Protein AF-A0A3D5KKL6-F1 (afdb_monomer)

Foldseek 3Di:
DQVLLLVCLLVVDDLVRCCVVVVDDSVVCCVPRVVSSVVSVVVSVVVVVVVLCCCCPPVVPVVSVVVCCVPPVVDDDDDDDDDPDPPPDPPPPDPDPDDDDDPPPPPPPPVVVVVVVVVVVVCCVVVVVVVVVVVVVVVVVVVVVVVVVVVVVPD

Mean predicted aligned error: 18.92 Å

Secondary structure (DSSP, 8-state):
-HHHHHHHHHTT--HHHHHHHH---HHHHHHHHHHHHHHHHHHHHHHHHHHHHHHHHTS--HHHHHHHHHHHH-----------------------SS-------TTSSSHHHHHHHHHHHHHHHHHHHHHHHHHHHHHHHHHHHHHHHHHTT--

Structure (mmCIF, N/CA/C/O backbone):
data_AF-A0A3D5KKL6-F1
#
_entry.id   AF-A0A3D5KKL6-F1
#
loop_
_atom_site.group_PDB
_atom_site.id
_atom_site.type_symbol
_atom_site.label_atom_id
_atom_site.label_alt_id
_atom_site.label_comp_id
_atom_site.label_asym_id
_atom_site.label_entity_id
_atom_site.label_seq_id
_atom_site.pdbx_PDB_ins_code
_atom_site.Cartn_x
_atom_site.Cartn_y
_atom_site.Cartn_z
_atom_site.occupancy
_atom_site.B_iso_or_equiv
_atom_site.auth_seq_id
_atom_site.auth_comp_id
_atom_site.auth_asym_id
_atom_site.auth_atom_id
_atom_site.pdbx_PDB_model_num
ATOM 1 N N . MET A 1 1 ? -5.100 -9.096 23.341 1.00 87.44 1 MET A N 1
ATOM 2 C CA . MET A 1 1 ? -5.996 -8.637 22.258 1.00 87.44 1 MET A CA 1
ATOM 3 C C . MET A 1 1 ? -5.293 -7.785 21.203 1.00 87.44 1 MET A C 1
ATOM 5 O O . MET A 1 1 ? -5.317 -8.156 20.039 1.00 87.44 1 MET A O 1
ATOM 9 N N . ALA A 1 2 ? -4.612 -6.697 21.587 1.00 92.12 2 ALA A N 1
ATOM 10 C CA . ALA A 1 2 ? -3.936 -5.800 20.638 1.00 92.12 2 ALA A CA 1
ATOM 11 C C . ALA A 1 2 ? -2.928 -6.498 19.698 1.00 92.12 2 ALA A C 1
ATOM 13 O O . ALA A 1 2 ? -2.864 -6.167 18.517 1.00 92.12 2 ALA A O 1
ATOM 14 N N . ASP A 1 3 ? -2.179 -7.484 20.203 1.00 95.88 3 ASP A N 1
ATOM 15 C CA . ASP A 1 3 ? -1.218 -8.257 19.404 1.00 95.88 3 ASP A CA 1
ATOM 16 C C . ASP A 1 3 ? -1.886 -9.056 18.268 1.00 95.88 3 ASP A C 1
ATOM 18 O O . ASP A 1 3 ? -1.430 -9.011 17.127 1.00 95.88 3 ASP A O 1
ATOM 22 N N . LEU A 1 4 ? -3.012 -9.723 18.551 1.00 96.75 4 LEU A N 1
ATOM 23 C CA . LEU A 1 4 ? -3.768 -10.481 17.549 1.00 96.75 4 LEU A CA 1
ATOM 24 C C . LEU A 1 4 ? -4.258 -9.561 16.424 1.00 96.75 4 LEU A C 1
ATOM 26 O O . LEU A 1 4 ? -4.030 -9.846 15.251 1.00 96.75 4 LEU A O 1
ATOM 30 N N . VAL A 1 5 ? -4.860 -8.423 16.784 1.00 96.81 5 VAL A N 1
ATOM 31 C CA . VAL A 1 5 ? -5.329 -7.419 15.815 1.00 96.81 5 VAL A CA 1
ATOM 32 C C . VAL A 1 5 ? -4.166 -6.867 14.987 1.00 96.81 5 VAL A C 1
ATOM 34 O O . VAL A 1 5 ? -4.297 -6.704 13.775 1.00 96.81 5 VAL A O 1
ATOM 37 N N . SER A 1 6 ? -3.008 -6.620 15.609 1.00 97.00 6 SER A N 1
ATOM 38 C CA . SER A 1 6 ? -1.810 -6.167 14.895 1.00 97.00 6 SER A CA 1
ATOM 39 C C . SER A 1 6 ? -1.319 -7.204 13.885 1.00 97.00 6 SER A C 1
ATOM 41 O O . SER A 1 6 ? -0.981 -6.836 12.761 1.00 97.00 6 SER A O 1
ATOM 43 N N . ARG A 1 7 ? -1.299 -8.491 14.257 1.00 97.50 7 ARG A N 1
ATOM 44 C CA . ARG A 1 7 ? -0.901 -9.580 13.355 1.00 97.50 7 ARG A CA 1
ATOM 45 C C . ARG A 1 7 ? -1.870 -9.737 12.188 1.00 97.50 7 ARG A C 1
ATOM 47 O O . ARG A 1 7 ? -1.414 -9.809 11.05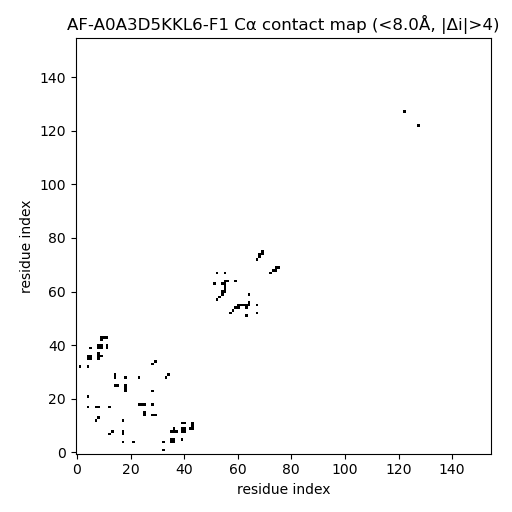4 1.00 97.50 7 ARG A O 1
ATOM 54 N N . LEU A 1 8 ? -3.180 -9.711 12.433 1.00 97.56 8 LEU A N 1
ATOM 55 C CA . LEU A 1 8 ? -4.187 -9.763 11.364 1.00 97.56 8 LEU A CA 1
ATOM 56 C C . LEU A 1 8 ? -4.061 -8.563 10.413 1.00 97.56 8 LEU A C 1
ATOM 58 O O . LEU A 1 8 ? -4.032 -8.722 9.195 1.00 97.56 8 LEU A O 1
ATOM 62 N N . ALA A 1 9 ? -3.876 -7.357 10.954 1.00 97.31 9 ALA A N 1
ATOM 63 C CA . ALA A 1 9 ? -3.657 -6.169 10.136 1.00 97.31 9 ALA A CA 1
ATOM 64 C C . ALA A 1 9 ? -2.351 -6.239 9.319 1.00 97.31 9 ALA A C 1
ATOM 66 O O . ALA A 1 9 ? -2.294 -5.717 8.205 1.00 97.31 9 ALA A O 1
ATOM 67 N N . ALA A 1 10 ? -1.308 -6.902 9.828 1.00 96.69 10 ALA A N 1
ATOM 68 C CA . ALA A 1 10 ? -0.067 -7.140 9.086 1.00 96.69 10 ALA A CA 1
ATOM 69 C C . ALA A 1 10 ? -0.246 -8.101 7.892 1.00 96.69 10 ALA A C 1
ATOM 71 O O . ALA A 1 10 ? 0.563 -8.072 6.968 1.00 96.69 10 ALA A O 1
ATOM 72 N N . TYR A 1 11 ? -1.323 -8.890 7.864 1.00 96.25 11 TYR A N 1
ATOM 73 C CA . TYR A 1 11 ? -1.747 -9.675 6.699 1.00 96.25 11 TYR A CA 1
ATOM 74 C C . TYR A 1 11 ? -2.740 -8.939 5.795 1.00 96.25 11 TYR A C 1
ATOM 76 O O . TYR A 1 11 ? -3.284 -9.527 4.869 1.00 96.25 11 TYR A O 1
ATOM 84 N N . PHE A 1 12 ? -2.940 -7.638 6.022 1.00 96.00 12 PHE A N 1
ATOM 85 C CA . PHE A 1 12 ? -3.856 -6.808 5.243 1.00 96.00 12 PHE A CA 1
ATOM 86 C C . PHE A 1 12 ? -5.337 -7.202 5.369 1.00 96.00 12 PHE A C 1
ATOM 88 O O . PHE A 1 12 ? -6.142 -6.786 4.538 1.00 96.00 12 PHE A O 1
ATOM 95 N N . CYS A 1 13 ? -5.709 -7.929 6.430 1.00 97.50 13 CYS A N 1
ATOM 96 C CA . CYS A 1 13 ? -7.109 -8.224 6.731 1.00 97.50 13 CYS A CA 1
ATOM 97 C C . CYS A 1 13 ? -7.912 -6.930 6.930 1.00 97.50 13 CYS A C 1
ATOM 99 O O . CYS A 1 13 ? -7.432 -5.965 7.540 1.00 97.50 13 CYS A O 1
ATOM 101 N N . SER A 1 14 ? -9.138 -6.934 6.419 1.00 97.19 14 SER A N 1
ATOM 102 C CA . SER A 1 14 ? -10.154 -5.893 6.539 1.00 97.19 14 SER A CA 1
ATOM 103 C C . SER A 1 14 ? -10.765 -5.840 7.944 1.00 97.19 14 SER A C 1
ATOM 105 O O . SER A 1 14 ? -10.618 -6.753 8.754 1.00 97.19 14 SER A O 1
ATOM 107 N N . TYR A 1 15 ? -11.496 -4.763 8.244 1.00 97.19 15 TYR A N 1
ATOM 108 C CA . TYR A 1 15 ? -12.211 -4.641 9.520 1.00 97.19 15 TYR A CA 1
ATOM 109 C C . TYR A 1 15 ? -13.238 -5.763 9.737 1.00 97.19 15 TYR A C 1
ATOM 111 O O . TYR A 1 15 ? -13.402 -6.190 10.874 1.00 97.19 15 TYR A O 1
ATOM 119 N N . ALA A 1 16 ? -13.892 -6.238 8.671 1.00 97.56 16 ALA A N 1
ATOM 120 C CA . ALA A 1 16 ? -14.863 -7.329 8.739 1.00 97.56 16 ALA A CA 1
ATOM 121 C C . ALA A 1 16 ? -14.182 -8.658 9.095 1.00 97.56 16 ALA A C 1
ATOM 123 O O . ALA A 1 16 ? -14.545 -9.281 10.080 1.00 97.56 16 ALA A O 1
ATOM 124 N N . GLU A 1 17 ? -13.104 -9.018 8.396 1.00 97.81 17 GLU A N 1
ATOM 125 C CA . GLU A 1 17 ? -12.362 -10.255 8.685 1.00 97.81 17 GLU A CA 1
ATOM 126 C C . GLU A 1 17 ? -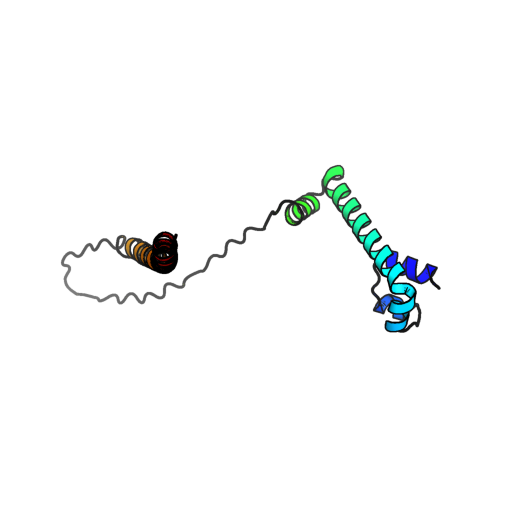11.774 -10.252 10.101 1.00 97.81 17 GLU A C 1
ATOM 128 O O . GLU A 1 17 ? -11.769 -11.270 10.791 1.00 97.81 17 GLU A O 1
ATOM 133 N N . ILE A 1 18 ? -11.287 -9.096 10.566 1.00 97.38 18 ILE A N 1
ATOM 134 C CA . ILE A 1 18 ? -10.804 -8.981 11.943 1.00 97.38 18 ILE A CA 1
ATOM 135 C C . ILE A 1 18 ? -11.974 -9.124 12.924 1.00 97.38 18 ILE A C 1
ATOM 137 O O . ILE A 1 18 ? -11.813 -9.796 13.939 1.00 97.38 18 ILE A O 1
ATOM 141 N N . SER A 1 19 ? -13.134 -8.529 12.641 1.00 97.12 19 SER A N 1
ATOM 142 C CA . SER A 1 19 ? -14.349 -8.651 13.460 1.00 97.12 19 SER A CA 1
ATOM 143 C C . SER A 1 19 ? -14.791 -10.111 13.594 1.00 97.12 19 SER A C 1
ATOM 145 O O . SER A 1 19 ? -14.930 -10.586 14.719 1.00 97.12 19 SER A O 1
ATOM 147 N N . ASP A 1 20 ? -14.858 -10.852 12.487 1.00 97.50 20 ASP A N 1
ATOM 148 C CA . ASP A 1 20 ? -15.261 -12.264 12.466 1.00 97.50 20 ASP A CA 1
ATOM 149 C C . ASP A 1 20 ? -14.337 -13.154 13.314 1.00 97.50 20 ASP A C 1
ATOM 151 O O . ASP A 1 20 ? -14.791 -14.054 14.017 1.00 97.50 20 ASP A O 1
ATOM 155 N N . ILE A 1 21 ? -13.026 -12.885 13.294 1.00 96.75 21 ILE A N 1
ATOM 156 C CA . ILE A 1 21 ? -12.031 -13.658 14.059 1.00 96.75 21 ILE A CA 1
ATOM 157 C C . ILE A 1 21 ? -12.013 -13.256 15.538 1.00 96.75 21 ILE A C 1
ATOM 159 O O . ILE A 1 21 ? -11.763 -14.082 16.416 1.00 96.75 21 ILE A O 1
ATOM 163 N N . THR A 1 22 ? -12.208 -11.970 15.826 1.00 95.00 22 THR A N 1
ATOM 164 C CA . THR A 1 22 ? -12.072 -11.421 17.182 1.00 95.00 22 THR A CA 1
ATOM 165 C C . THR A 1 22 ? -13.371 -11.415 17.978 1.00 95.00 22 THR A C 1
ATOM 167 O O . THR A 1 22 ? -13.315 -11.268 19.198 1.00 95.00 22 THR A O 1
ATOM 170 N N . GLY A 1 23 ? -14.519 -11.545 17.307 1.00 95.44 23 GLY A N 1
ATOM 171 C CA . GLY A 1 23 ? -15.852 -11.392 17.890 1.00 95.44 23 GLY A CA 1
ATOM 172 C C . GLY A 1 23 ? -16.197 -9.954 18.292 1.00 95.44 23 GLY A C 1
ATOM 173 O O . GLY A 1 23 ? -17.201 -9.738 18.963 1.00 95.44 23 GLY A O 1
ATOM 174 N N . MET A 1 24 ? -15.366 -8.972 17.929 1.00 94.38 24 MET A N 1
ATOM 175 C CA . MET A 1 24 ? -15.604 -7.562 18.241 1.00 94.38 24 MET A CA 1
ATOM 176 C C . MET A 1 24 ? -16.425 -6.895 17.152 1.00 94.38 24 MET A C 1
ATOM 178 O O . MET A 1 24 ? -16.162 -7.107 15.970 1.00 94.38 24 MET A O 1
ATOM 182 N N . GLU A 1 25 ? -17.333 -5.997 17.523 1.00 96.31 25 GLU A N 1
ATOM 183 C CA . GLU A 1 25 ? -18.022 -5.178 16.531 1.00 96.31 25 GLU A CA 1
ATOM 184 C C . GLU A 1 25 ? -17.057 -4.202 15.834 1.00 96.31 25 GLU A C 1
ATOM 186 O O . GLU A 1 25 ? -16.135 -3.634 16.433 1.00 96.31 25 GLU A O 1
ATOM 191 N N . ILE A 1 26 ? -17.294 -3.956 14.544 1.00 97.12 26 ILE A N 1
ATOM 192 C CA . ILE A 1 26 ? -16.464 -3.074 13.708 1.00 97.12 26 ILE A CA 1
ATOM 193 C C . ILE A 1 26 ? -16.269 -1.664 14.312 1.00 97.12 26 ILE A C 1
ATOM 195 O O . ILE A 1 26 ? -15.126 -1.185 14.306 1.00 97.12 26 ILE A O 1
ATOM 199 N N . PRO A 1 27 ? -17.303 -0.977 14.850 1.00 97.50 27 PRO A N 1
ATOM 200 C CA . PRO A 1 27 ? -17.135 0.360 15.426 1.00 97.50 2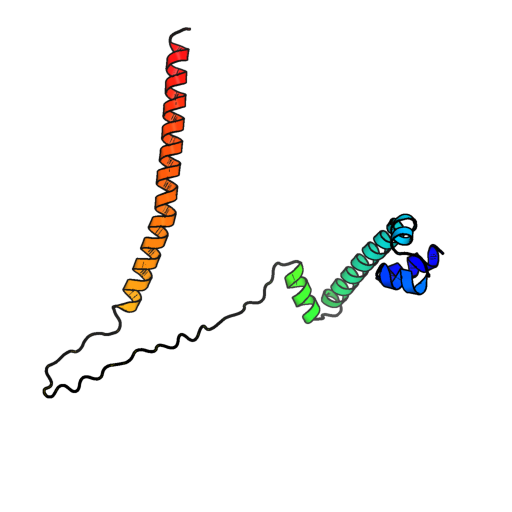7 PRO A CA 1
ATOM 201 C C . PRO A 1 27 ? -16.184 0.367 16.628 1.00 97.50 27 PRO A C 1
ATOM 203 O O . PRO A 1 27 ? -15.360 1.275 16.779 1.00 97.50 27 PRO A O 1
ATOM 206 N N . GLU A 1 28 ? -16.249 -0.671 17.461 1.00 95.88 28 GLU A N 1
ATOM 207 C CA . GLU A 1 28 ? -15.363 -0.830 18.610 1.00 95.88 28 GLU A CA 1
ATOM 208 C C . GLU A 1 28 ? -13.914 -1.056 18.159 1.00 95.88 28 GLU A C 1
ATOM 210 O O . GLU A 1 28 ? -12.982 -0.432 18.681 1.00 95.88 28 GLU A O 1
ATOM 215 N N . LEU A 1 29 ? -13.724 -1.874 17.119 1.00 96.12 29 LEU A N 1
ATOM 216 C CA . LEU A 1 29 ? -12.413 -2.130 16.530 1.00 96.12 29 LEU A CA 1
ATOM 217 C C . LEU A 1 29 ? -11.776 -0.847 15.973 1.00 96.12 29 LEU A C 1
ATOM 219 O O . LEU A 1 29 ? -10.588 -0.587 16.181 1.00 96.12 29 LEU A O 1
ATOM 223 N N . GLN A 1 30 ? -12.563 -0.013 15.292 1.00 96.44 30 GLN A N 1
ATOM 224 C CA . GLN A 1 30 ? -12.100 1.265 14.749 1.00 96.44 30 GLN A CA 1
ATOM 225 C C . GLN A 1 30 ? -11.698 2.246 15.851 1.00 96.44 30 GLN A C 1
ATOM 227 O O . GLN A 1 30 ? -10.645 2.884 15.749 1.00 96.44 30 GLN A O 1
ATOM 232 N N . LYS A 1 31 ? -12.500 2.336 16.917 1.00 97.00 31 LYS A N 1
ATOM 233 C CA . LYS A 1 31 ? -12.245 3.225 18.055 1.00 97.00 31 LYS A CA 1
ATOM 234 C C . LYS A 1 31 ? -10.990 2.818 18.830 1.00 97.00 31 LYS A C 1
ATOM 236 O O . LYS A 1 31 ? -10.141 3.666 19.101 1.00 97.00 31 LYS A O 1
ATOM 241 N N . ASN A 1 32 ? -10.856 1.531 19.147 1.00 95.81 32 ASN A N 1
ATOM 242 C CA . ASN A 1 32 ? -9.815 1.034 20.050 1.00 95.81 32 ASN A CA 1
ATOM 243 C C . ASN A 1 32 ? -8.517 0.650 19.320 1.00 95.81 32 ASN A C 1
ATOM 245 O O . ASN A 1 32 ? -7.424 0.875 19.840 1.00 95.81 32 ASN A O 1
ATOM 249 N N . PHE A 1 33 ? -8.608 0.118 18.095 1.00 97.06 33 PHE A N 1
ATOM 250 C CA . PHE A 1 33 ? -7.463 -0.430 17.352 1.00 97.06 33 PHE A CA 1
ATOM 251 C C . PHE A 1 33 ? -7.208 0.232 15.993 1.00 97.06 33 PHE A C 1
ATOM 253 O O . PHE A 1 33 ? -6.219 -0.096 15.333 1.00 97.06 33 PHE A O 1
ATOM 260 N N . GLY A 1 34 ? -8.015 1.215 15.580 1.00 96.12 34 GLY A N 1
ATOM 261 C CA . GLY A 1 34 ? -7.901 1.839 14.258 1.00 96.12 34 GLY A CA 1
ATOM 262 C C . GLY A 1 34 ? -6.513 2.417 13.951 1.00 96.12 34 GLY A C 1
ATOM 263 O O . GLY A 1 34 ? -6.036 2.311 12.822 1.00 96.12 34 GLY A O 1
ATOM 264 N N . LYS A 1 35 ? -5.809 2.970 14.951 1.00 97.31 35 LYS A N 1
ATOM 265 C CA . LYS A 1 35 ? -4.427 3.462 14.777 1.00 97.31 35 LYS A CA 1
ATOM 266 C C . LYS A 1 35 ? -3.442 2.329 14.464 1.00 97.31 35 LYS A C 1
ATOM 268 O O . LYS A 1 35 ? -2.614 2.471 13.567 1.00 97.31 35 LYS A O 1
ATOM 273 N N . ILE A 1 36 ? -3.546 1.209 15.180 1.00 96.69 36 ILE A N 1
ATOM 274 C CA . ILE A 1 36 ? -2.671 0.039 15.008 1.00 96.69 36 ILE A CA 1
ATOM 275 C C . ILE A 1 36 ? -2.924 -0.605 13.644 1.00 96.69 36 ILE A C 1
ATOM 277 O O . ILE A 1 36 ? -1.975 -0.907 12.923 1.00 96.69 36 ILE A O 1
ATOM 281 N N . ILE A 1 37 ? -4.193 -0.753 13.260 1.00 97.50 37 ILE A N 1
ATOM 282 C CA . ILE A 1 37 ? -4.581 -1.338 11.973 1.00 97.50 37 ILE A CA 1
ATOM 283 C C . ILE A 1 37 ? -4.047 -0.483 10.818 1.00 97.50 37 ILE A C 1
ATOM 285 O O . ILE A 1 37 ? -3.318 -0.983 9.963 1.00 97.50 37 ILE A O 1
ATOM 289 N N . LYS A 1 38 ? -4.308 0.833 10.841 1.00 97.50 38 LYS A N 1
ATOM 290 C CA . LYS A 1 38 ? -3.823 1.763 9.806 1.00 97.50 38 LYS A CA 1
ATOM 291 C C . LYS A 1 38 ? -2.297 1.768 9.692 1.00 97.50 38 LYS A C 1
ATOM 293 O O . LYS A 1 38 ? -1.776 1.769 8.577 1.00 97.50 38 LYS A O 1
ATOM 298 N N . LYS A 1 39 ? -1.580 1.737 10.822 1.00 97.56 39 LYS A N 1
ATOM 299 C CA . LYS A 1 39 ? -0.111 1.655 10.843 1.00 97.56 39 LYS A CA 1
ATOM 300 C C . LYS A 1 39 ? 0.388 0.379 10.161 1.00 97.56 39 LYS A C 1
ATOM 302 O O . LYS A 1 39 ? 1.262 0.451 9.301 1.00 97.56 39 LYS A O 1
ATOM 307 N N . ASN A 1 40 ? -0.174 -0.776 10.511 1.00 97.62 40 ASN A N 1
ATOM 308 C CA . ASN A 1 40 ? 0.235 -2.046 9.914 1.00 97.62 40 ASN A CA 1
ATOM 309 C C . ASN A 1 40 ? -0.086 -2.105 8.415 1.00 97.62 40 ASN A C 1
ATOM 311 O O . ASN A 1 40 ? 0.777 -2.491 7.634 1.00 97.62 40 ASN A O 1
ATOM 315 N N . TRP A 1 41 ? -1.250 -1.623 7.976 1.00 97.81 41 TRP A N 1
ATOM 316 C CA . TRP A 1 41 ? -1.561 -1.525 6.545 1.00 97.81 41 TRP A CA 1
ATOM 317 C C . TRP A 1 41 ? -0.589 -0.624 5.779 1.00 97.81 41 TRP A C 1
ATOM 319 O O . TRP A 1 41 ? -0.199 -0.954 4.659 1.00 97.81 41 TRP A O 1
ATOM 329 N N . ALA A 1 42 ? -0.176 0.506 6.360 1.00 97.81 42 ALA A N 1
ATOM 330 C CA . ALA A 1 42 ? 0.839 1.363 5.752 1.00 97.81 42 ALA A CA 1
ATOM 331 C C . ALA A 1 42 ? 2.173 0.615 5.588 1.00 97.81 42 ALA A C 1
ATOM 333 O O . ALA A 1 42 ? 2.749 0.631 4.499 1.00 97.81 42 ALA A O 1
ATOM 334 N N . ASN A 1 43 ? 2.606 -0.114 6.622 1.00 97.31 43 ASN A N 1
ATOM 335 C CA . ASN A 1 43 ? 3.816 -0.937 6.576 1.00 97.31 43 ASN A CA 1
ATOM 336 C C . ASN A 1 43 ? 3.725 -2.038 5.511 1.00 97.31 43 ASN A C 1
ATOM 338 O O . ASN A 1 43 ? 4.662 -2.227 4.739 1.00 97.31 43 ASN A O 1
ATOM 342 N N . VAL A 1 44 ? 2.584 -2.724 5.406 1.00 97.31 44 VAL A N 1
ATOM 343 C CA . VAL A 1 44 ? 2.360 -3.747 4.374 1.00 97.31 44 VAL A CA 1
ATOM 344 C C . VAL A 1 44 ? 2.478 -3.146 2.976 1.00 97.31 44 VAL A C 1
ATOM 346 O O . VAL A 1 44 ? 3.172 -3.704 2.130 1.00 97.31 44 VAL A O 1
ATOM 349 N N . LYS A 1 45 ? 1.885 -1.971 2.734 1.00 96.44 45 LYS A N 1
ATOM 350 C CA . LYS A 1 45 ? 2.014 -1.277 1.443 1.00 96.44 45 LYS A CA 1
ATOM 351 C C . LYS A 1 45 ? 3.469 -0.926 1.119 1.00 96.44 45 LYS A C 1
ATOM 353 O O . LYS A 1 45 ? 3.865 -1.019 -0.038 1.00 96.44 45 LYS A O 1
ATOM 358 N N . VAL A 1 46 ? 4.268 -0.514 2.105 1.00 97.19 46 VAL A N 1
ATOM 359 C CA . VAL A 1 46 ? 5.710 -0.267 1.913 1.00 97.19 46 VAL A CA 1
ATOM 360 C C . VAL A 1 46 ? 6.434 -1.563 1.547 1.00 97.19 46 VAL A C 1
ATOM 362 O O . VAL A 1 46 ? 7.136 -1.597 0.539 1.00 97.19 46 VAL A O 1
ATOM 365 N N . ASN A 1 47 ? 6.191 -2.643 2.289 1.00 97.12 47 ASN A N 1
ATOM 366 C CA . ASN A 1 47 ? 6.818 -3.943 2.043 1.00 97.12 47 ASN A CA 1
ATOM 367 C C . ASN A 1 47 ? 6.455 -4.516 0.666 1.00 97.12 47 ASN A C 1
ATOM 369 O O . ASN A 1 47 ? 7.310 -5.081 -0.013 1.00 97.12 47 ASN A O 1
ATOM 373 N N . ILE A 1 48 ? 5.201 -4.360 0.228 1.00 96.44 48 ILE A N 1
ATOM 374 C CA . ILE A 1 48 ? 4.767 -4.771 -1.113 1.00 96.44 48 ILE A CA 1
ATOM 375 C C . ILE A 1 48 ? 5.544 -3.993 -2.174 1.00 96.44 48 ILE A C 1
ATOM 377 O O . ILE A 1 48 ? 6.110 -4.615 -3.066 1.00 96.44 48 ILE A O 1
ATOM 381 N N . ARG A 1 49 ? 5.647 -2.662 -2.051 1.00 96.06 49 ARG A N 1
ATOM 382 C CA . ARG A 1 49 ? 6.409 -1.842 -3.007 1.00 96.06 49 ARG A CA 1
ATOM 383 C C . ARG A 1 49 ? 7.879 -2.236 -3.054 1.00 96.06 49 ARG A C 1
ATOM 385 O O . ARG A 1 49 ? 8.425 -2.378 -4.139 1.00 96.06 49 ARG A O 1
ATOM 392 N N . GLN A 1 50 ? 8.504 -2.473 -1.902 1.00 96.69 50 GLN A N 1
ATOM 393 C CA . GLN A 1 50 ? 9.888 -2.952 -1.839 1.00 96.69 50 GLN A CA 1
ATOM 394 C C . GLN A 1 50 ? 10.055 -4.292 -2.563 1.00 96.69 50 GLN A C 1
ATOM 396 O O . GLN A 1 50 ? 10.965 -4.441 -3.373 1.00 96.69 50 GLN A O 1
ATOM 401 N N . LYS A 1 51 ? 9.151 -5.251 -2.328 1.00 96.88 51 LYS A N 1
ATOM 402 C CA . LYS A 1 51 ? 9.179 -6.553 -3.011 1.00 96.88 51 LYS A CA 1
ATOM 403 C C . LYS A 1 51 ? 8.939 -6.429 -4.514 1.00 96.88 51 LYS A C 1
ATOM 405 O O . LYS A 1 51 ? 9.601 -7.116 -5.280 1.00 96.88 51 LYS A O 1
ATOM 410 N N . GLN A 1 52 ? 8.020 -5.564 -4.940 1.00 96.44 52 GLN A N 1
ATOM 411 C CA . GLN A 1 52 ? 7.763 -5.292 -6.356 1.00 96.44 52 GLN A CA 1
ATOM 412 C C . GLN A 1 52 ? 8.985 -4.669 -7.038 1.00 96.44 52 GLN A C 1
ATOM 414 O O . GLN A 1 52 ? 9.375 -5.127 -8.108 1.00 96.44 52 GLN A O 1
ATOM 419 N N . LEU A 1 53 ? 9.622 -3.680 -6.401 1.00 96.38 53 LEU A N 1
ATOM 420 C CA . LEU A 1 53 ? 10.852 -3.062 -6.899 1.00 96.38 53 LEU A CA 1
ATOM 421 C C . LEU A 1 53 ? 11.977 -4.085 -7.014 1.00 96.38 53 LEU A C 1
ATOM 423 O O . LEU A 1 53 ? 12.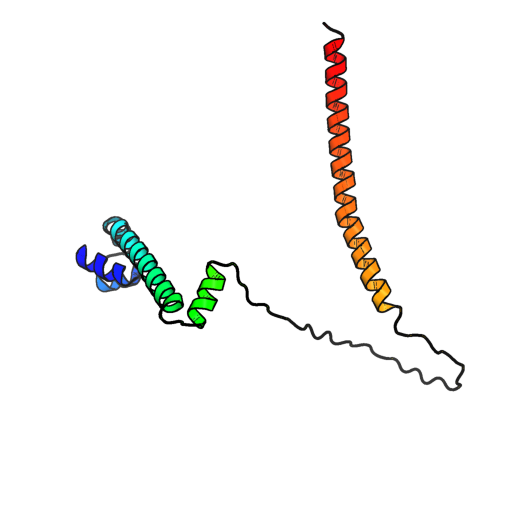572 -4.198 -8.078 1.00 96.38 53 LEU A O 1
ATOM 427 N N . LYS A 1 54 ? 12.209 -4.876 -5.961 1.00 97.31 54 LYS A N 1
ATOM 428 C CA . LYS A 1 54 ? 13.202 -5.953 -5.978 1.00 97.31 54 LYS A CA 1
ATOM 429 C C . LYS A 1 54 ? 12.950 -6.920 -7.137 1.00 97.31 54 LYS A C 1
ATOM 431 O O . LYS A 1 54 ? 13.836 -7.166 -7.944 1.00 97.31 54 LYS A O 1
ATOM 436 N N . LYS A 1 55 ? 11.717 -7.411 -7.262 1.00 97.00 55 LYS A N 1
ATOM 437 C CA . LYS A 1 55 ? 11.352 -8.389 -8.289 1.00 97.00 55 LYS A CA 1
ATOM 438 C C . LYS A 1 55 ? 11.486 -7.844 -9.715 1.00 97.00 55 LYS A C 1
ATOM 440 O O . LYS A 1 55 ? 11.852 -8.573 -10.628 1.00 97.00 55 LYS A O 1
ATOM 445 N N . GLY A 1 56 ? 11.176 -6.566 -9.920 1.00 96.12 56 GLY A N 1
ATOM 446 C CA . GLY A 1 56 ? 11.353 -5.923 -11.220 1.00 96.12 56 GLY A CA 1
ATOM 447 C C . GLY A 1 56 ? 12.823 -5.658 -11.550 1.00 96.12 56 GLY A C 1
ATOM 448 O O . GLY A 1 56 ? 13.265 -5.982 -12.645 1.00 96.12 56 GLY A O 1
ATOM 449 N N . LEU A 1 57 ? 13.567 -5.064 -10.613 1.00 94.50 57 LEU A N 1
ATOM 450 C CA . LEU A 1 57 ? 14.914 -4.537 -10.857 1.00 94.50 57 LEU A CA 1
ATOM 451 C C . LEU A 1 57 ? 16.024 -5.584 -10.706 1.00 94.50 57 LEU A C 1
ATOM 453 O O . LEU A 1 57 ? 16.980 -5.550 -11.471 1.00 94.50 57 LEU A O 1
ATOM 457 N N . GLU A 1 58 ? 15.915 -6.487 -9.729 1.00 94.69 58 GLU A N 1
ATOM 458 C CA . GLU A 1 58 ? 16.932 -7.511 -9.449 1.00 94.69 58 GLU A CA 1
ATOM 459 C C . GLU A 1 58 ? 16.600 -8.831 -10.151 1.00 94.69 58 GLU A C 1
ATOM 461 O O . GLU A 1 58 ? 17.433 -9.367 -10.876 1.00 94.69 58 GLU A O 1
ATOM 466 N N . ASP A 1 59 ? 15.372 -9.334 -9.980 1.00 94.69 59 ASP A N 1
ATOM 467 C CA . ASP A 1 59 ? 14.973 -10.632 -10.552 1.00 94.69 59 ASP A CA 1
ATOM 468 C C . ASP A 1 59 ? 14.605 -10.528 -12.048 1.00 94.69 59 ASP A C 1
ATOM 470 O O . ASP A 1 59 ? 14.459 -11.544 -12.728 1.00 94.69 59 ASP A O 1
ATOM 474 N N . GLY A 1 60 ? 14.439 -9.306 -12.570 1.00 93.44 60 GLY A N 1
ATOM 475 C CA . GLY A 1 60 ? 14.183 -9.043 -13.988 1.00 93.44 60 GLY A CA 1
ATOM 476 C C . GLY A 1 60 ? 12.773 -9.398 -14.474 1.00 93.44 60 GLY A C 1
ATOM 477 O O . GLY A 1 60 ? 12.580 -9.618 -15.671 1.00 93.44 60 GLY A O 1
ATOM 478 N N . ASP A 1 61 ? 11.770 -9.460 -13.589 1.00 97.12 61 ASP A N 1
ATOM 479 C CA . ASP A 1 61 ? 10.386 -9.767 -13.981 1.00 97.12 61 ASP A CA 1
ATOM 480 C C . ASP A 1 61 ? 9.829 -8.681 -14.921 1.00 97.12 61 ASP A C 1
ATOM 482 O O . ASP A 1 61 ? 9.445 -7.585 -14.500 1.00 97.12 61 ASP A O 1
ATOM 486 N N . THR A 1 62 ? 9.746 -9.003 -16.215 1.00 96.50 62 THR A N 1
ATOM 487 C CA . THR A 1 62 ? 9.300 -8.079 -17.267 1.00 96.50 62 THR A CA 1
ATOM 488 C C . THR A 1 62 ? 7.892 -7.548 -17.013 1.00 96.50 62 THR A C 1
ATOM 490 O O . THR A 1 62 ? 7.626 -6.368 -17.236 1.00 96.50 62 THR A O 1
ATOM 493 N N . ARG A 1 63 ? 6.977 -8.383 -16.499 1.00 96.19 63 ARG A N 1
ATOM 494 C CA . ARG A 1 63 ? 5.60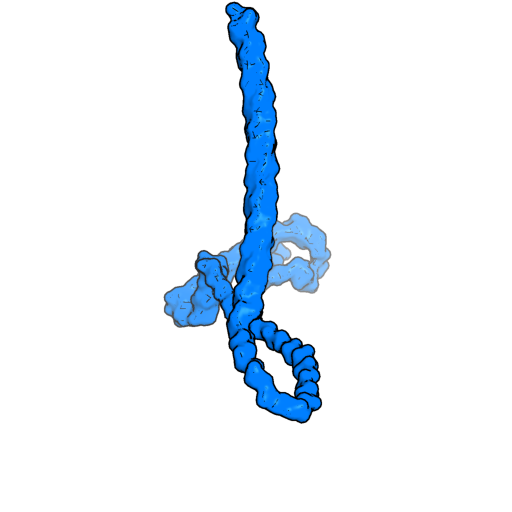5 -7.947 -16.199 1.00 96.19 63 ARG A CA 1
ATOM 495 C C . ARG A 1 63 ? 5.606 -6.915 -15.077 1.00 96.19 63 ARG A C 1
ATOM 497 O O . ARG A 1 63 ? 4.845 -5.948 -15.133 1.00 96.19 63 ARG A O 1
ATOM 504 N N . MET A 1 64 ? 6.459 -7.112 -14.073 1.00 97.56 64 MET A N 1
ATOM 505 C CA . MET A 1 64 ? 6.617 -6.155 -12.982 1.00 97.56 64 MET A CA 1
ATOM 506 C C . MET A 1 64 ? 7.227 -4.842 -13.475 1.00 97.56 64 MET A C 1
ATOM 508 O O . MET A 1 64 ? 6.740 -3.778 -13.107 1.00 97.56 64 MET A O 1
ATOM 512 N N . LEU A 1 65 ? 8.228 -4.898 -14.357 1.00 96.19 65 LEU A N 1
ATOM 513 C CA . LEU A 1 65 ? 8.819 -3.707 -14.972 1.00 96.19 65 LEU A CA 1
ATOM 514 C C . LEU A 1 65 ? 7.797 -2.910 -15.793 1.00 96.19 65 LEU A C 1
ATOM 516 O O . LEU A 1 65 ? 7.718 -1.694 -15.639 1.00 96.19 65 LEU A O 1
ATOM 520 N N . VAL A 1 66 ? 6.958 -3.579 -16.593 1.00 95.75 66 VAL A N 1
ATOM 521 C CA . VAL A 1 66 ? 5.852 -2.929 -17.321 1.00 95.75 66 VAL A CA 1
ATOM 522 C C . VAL A 1 66 ? 4.861 -2.287 -16.348 1.00 95.75 66 VAL A C 1
ATOM 524 O O . VAL A 1 66 ? 4.434 -1.151 -16.551 1.00 95.75 66 VAL A O 1
ATOM 527 N N . TRP A 1 67 ? 4.501 -2.980 -15.265 1.00 95.62 67 TRP A N 1
ATOM 528 C CA . TRP A 1 67 ? 3.601 -2.424 -14.254 1.00 95.62 67 TRP A CA 1
ATOM 529 C C . TRP A 1 67 ? 4.199 -1.187 -13.567 1.00 95.62 67 TRP A C 1
ATOM 531 O O . TRP A 1 67 ? 3.525 -0.163 -13.462 1.00 95.62 67 TRP A O 1
ATOM 541 N N . LEU A 1 68 ? 5.470 -1.240 -13.159 1.00 95.69 68 LEU A N 1
ATOM 542 C CA . LEU A 1 68 ? 6.182 -0.104 -12.567 1.00 95.69 68 LEU A CA 1
ATOM 543 C C . LEU A 1 68 ? 6.312 1.060 -13.557 1.00 95.69 68 LEU A C 1
ATOM 545 O O . LEU A 1 68 ? 6.102 2.208 -13.171 1.00 95.69 68 LEU A O 1
ATOM 549 N N . GLY A 1 69 ? 6.573 0.769 -14.834 1.00 96.25 69 GLY A N 1
ATOM 550 C CA . GLY A 1 69 ? 6.574 1.748 -15.921 1.00 96.25 69 GLY A CA 1
ATOM 551 C C . GLY A 1 69 ? 5.239 2.484 -16.043 1.00 96.25 69 GLY A C 1
ATOM 552 O O . GLY A 1 69 ? 5.205 3.709 -16.155 1.00 96.25 69 GLY A O 1
ATOM 553 N N . LYS A 1 70 ? 4.119 1.764 -15.929 1.00 94.75 70 LYS A N 1
ATOM 554 C CA . LYS A 1 70 ? 2.783 2.379 -15.916 1.00 94.75 70 LYS A CA 1
ATOM 555 C C . LYS A 1 70 ? 2.557 3.252 -14.683 1.00 94.75 70 LYS A C 1
ATOM 557 O O . LYS A 1 70 ? 2.084 4.373 -14.812 1.00 94.75 70 LYS A O 1
ATOM 562 N N . GLN A 1 71 ? 2.891 2.747 -13.493 1.00 94.06 71 GLN A N 1
ATOM 563 C CA . GLN A 1 71 ? 2.596 3.443 -12.235 1.00 94.06 71 GLN A CA 1
ATOM 564 C C . GLN A 1 71 ? 3.484 4.665 -11.978 1.00 94.06 71 GLN A C 1
ATOM 566 O O . GLN A 1 71 ? 3.006 5.650 -11.425 1.00 94.06 71 GLN A O 1
ATOM 571 N N . TYR A 1 72 ? 4.765 4.603 -12.348 1.00 94.88 72 TYR A N 1
ATOM 572 C CA . TYR A 1 72 ? 5.757 5.609 -11.955 1.00 94.88 72 TYR A CA 1
ATOM 573 C C . TYR A 1 72 ? 6.347 6.401 -13.129 1.00 94.88 72 TYR A C 1
ATOM 575 O O . TYR A 1 72 ? 6.914 7.463 -12.894 1.00 94.88 72 TYR A O 1
ATOM 583 N N . LEU A 1 73 ? 6.233 5.913 -14.372 1.00 95.56 73 LEU A N 1
ATOM 584 C CA . LEU A 1 73 ? 6.828 6.547 -15.563 1.00 95.56 73 LEU A CA 1
ATOM 585 C C . LEU A 1 73 ? 5.769 7.038 -16.570 1.00 95.56 73 LEU A C 1
ATOM 587 O O . LEU A 1 73 ? 6.119 7.463 -17.668 1.00 95.56 73 LEU A O 1
ATOM 591 N N . GLY A 1 74 ? 4.477 6.970 -16.228 1.00 92.62 74 GLY A N 1
ATOM 592 C CA . GLY A 1 74 ? 3.393 7.469 -17.082 1.00 92.62 74 GLY A CA 1
ATOM 593 C C . GLY A 1 74 ? 3.162 6.658 -18.362 1.00 92.62 74 GLY A C 1
ATOM 594 O O . GLY A 1 74 ? 2.545 7.155 -19.303 1.00 92.62 74 GLY A O 1
ATOM 595 N N . GLN A 1 75 ? 3.649 5.416 -18.426 1.00 94.94 75 GLN A N 1
ATOM 596 C CA . GLN A 1 75 ? 3.391 4.548 -19.574 1.00 94.94 75 GLN A CA 1
ATOM 597 C C . GLN A 1 75 ? 1.911 4.145 -19.617 1.00 94.94 75 GLN A C 1
ATOM 599 O O . GLN A 1 75 ? 1.315 3.793 -18.600 1.00 94.94 75 GLN A O 1
ATOM 604 N N . SER A 1 76 ? 1.319 4.139 -20.807 1.00 92.06 76 SER A N 1
ATOM 605 C CA . SER A 1 76 ? -0.076 3.755 -21.038 1.00 92.06 76 SER A CA 1
ATOM 606 C C . SER A 1 76 ? -0.170 2.708 -22.147 1.00 92.06 76 SER A C 1
ATOM 608 O O . SER A 1 76 ? 0.709 2.615 -23.005 1.00 92.06 76 SER A O 1
ATOM 610 N N . ASP A 1 77 ? -1.216 1.879 -22.106 1.00 91.06 77 ASP A N 1
ATOM 611 C CA . ASP A 1 77 ? -1.512 0.973 -23.218 1.00 91.06 77 ASP A CA 1
ATOM 612 C C . ASP A 1 77 ? -2.127 1.771 -24.365 1.00 91.06 77 ASP A C 1
ATOM 614 O O . ASP A 1 77 ? -3.065 2.542 -24.165 1.00 91.06 77 ASP A O 1
ATOM 618 N N . LYS A 1 78 ? -1.613 1.573 -25.580 1.00 86.94 78 LYS A N 1
ATOM 619 C CA . LYS A 1 78 ? -2.243 2.110 -26.785 1.00 86.94 78 LYS A CA 1
ATOM 620 C C . LYS A 1 78 ? -3.298 1.117 -27.255 1.00 86.94 78 LYS A C 1
ATOM 622 O O . LYS A 1 78 ? -2.954 0.022 -27.690 1.00 86.94 78 LYS A O 1
ATOM 627 N N . VAL A 1 79 ? -4.566 1.506 -27.185 1.00 85.38 79 VAL A N 1
ATOM 628 C CA . VAL A 1 79 ? -5.675 0.739 -27.763 1.00 85.38 79 VAL A CA 1
ATOM 629 C C . VAL A 1 79 ? -6.046 1.388 -29.094 1.00 85.38 79 VAL A C 1
ATOM 631 O O . VAL A 1 79 ? -6.558 2.504 -29.114 1.00 85.38 79 VAL A O 1
ATOM 634 N N . GLN A 1 80 ? -5.756 0.720 -30.213 1.00 79.69 80 GLN A N 1
ATOM 635 C CA . GLN A 1 80 ? -6.275 1.127 -31.521 1.00 79.69 80 GLN A CA 1
ATOM 636 C C . GLN A 1 80 ? -7.662 0.513 -31.694 1.00 79.69 80 GLN A C 1
ATOM 638 O O . GLN A 1 80 ? -7.806 -0.707 -31.708 1.00 79.69 80 GLN A O 1
ATOM 643 N N . THR A 1 81 ? -8.678 1.368 -31.780 1.00 77.81 81 THR A N 1
ATOM 644 C CA . THR A 1 81 ? -10.051 0.949 -32.072 1.00 77.81 81 THR A CA 1
ATOM 645 C C . THR A 1 81 ? -10.313 1.232 -33.542 1.00 77.81 81 THR A C 1
ATOM 647 O O . THR A 1 81 ? -10.304 2.392 -33.951 1.00 77.81 81 THR A O 1
ATOM 650 N N . TYR A 1 82 ? -10.519 0.186 -34.337 1.00 76.31 82 TYR A N 1
ATOM 651 C CA . TYR A 1 82 ? -10.999 0.333 -35.706 1.00 76.31 82 TYR A CA 1
ATOM 652 C C . TYR A 1 82 ? -12.523 0.399 -35.654 1.00 76.31 82 TYR A C 1
ATOM 654 O O . TYR A 1 82 ? -13.179 -0.561 -35.258 1.00 76.31 82 TYR A O 1
ATOM 662 N N . LEU A 1 83 ? -13.079 1.560 -35.989 1.00 73.19 83 LEU A N 1
ATOM 663 C CA . LEU A 1 83 ? -14.509 1.701 -36.226 1.00 73.19 83 LEU A CA 1
ATOM 664 C C . LEU A 1 83 ? -14.760 1.259 -37.667 1.00 73.19 83 LEU A C 1
ATOM 666 O O . LEU A 1 83 ? -14.414 1.976 -38.605 1.00 73.19 83 LEU A O 1
ATOM 670 N N . GLU A 1 84 ? -15.321 0.069 -37.847 1.00 66.00 84 GLU A N 1
ATOM 671 C CA . GLU A 1 84 ? -15.845 -0.347 -39.144 1.00 66.00 84 GLU A CA 1
ATOM 672 C C . GLU A 1 84 ? -17.105 0.481 -39.421 1.00 66.00 84 GLU A C 1
ATOM 674 O O . GLU A 1 84 ? -18.178 0.229 -38.877 1.00 66.00 84 GLU A O 1
ATOM 679 N N . ALA A 1 85 ? -16.965 1.539 -40.217 1.00 63.00 85 ALA A N 1
ATOM 680 C CA . ALA A 1 85 ? -18.118 2.234 -40.762 1.00 63.00 85 ALA A CA 1
ATOM 681 C C . ALA A 1 85 ? -18.701 1.361 -41.880 1.00 63.00 85 ALA A C 1
ATOM 683 O O . ALA A 1 85 ? -18.093 1.227 -42.943 1.00 63.00 85 ALA A O 1
ATOM 684 N N . GLU A 1 86 ? -19.874 0.767 -41.657 1.00 60.69 86 GLU A N 1
ATOM 685 C CA . GLU A 1 86 ? -20.660 0.177 -42.741 1.00 60.69 86 GLU A CA 1
ATOM 686 C C . GLU A 1 86 ? -21.045 1.290 -43.726 1.00 60.69 86 GLU A C 1
ATOM 688 O O . GLU A 1 86 ? -21.963 2.082 -43.495 1.00 60.69 86 GLU A O 1
ATOM 693 N N . ILE A 1 87 ? -20.320 1.377 -44.841 1.00 57.97 87 ILE A N 1
ATOM 694 C CA . ILE A 1 87 ? -20.675 2.250 -45.958 1.00 57.97 87 ILE A CA 1
ATOM 695 C C . ILE A 1 87 ? -21.870 1.606 -46.675 1.00 57.97 87 ILE A C 1
ATOM 697 O O . ILE A 1 87 ? -21.721 0.949 -47.701 1.00 57.97 87 ILE A O 1
ATOM 701 N N . ASN A 1 88 ? -23.082 1.807 -46.152 1.00 58.94 88 ASN A N 1
ATOM 702 C CA . ASN A 1 88 ? -24.326 1.496 -46.861 1.00 58.94 88 ASN A CA 1
ATOM 703 C C . ASN A 1 88 ? -24.609 2.572 -47.921 1.00 58.94 88 ASN A C 1
ATOM 705 O O . ASN A 1 88 ? -25.612 3.287 -47.877 1.00 58.94 88 ASN A O 1
ATOM 709 N N . GLN A 1 89 ? -23.712 2.710 -48.898 1.00 57.53 89 GLN A N 1
ATOM 710 C CA . GLN A 1 89 ? -24.036 3.438 -50.118 1.00 57.53 89 GLN A CA 1
ATOM 711 C C . GLN A 1 89 ? -24.825 2.503 -51.029 1.00 57.53 89 GLN A C 1
ATOM 713 O O . GLN A 1 89 ? -24.274 1.628 -51.690 1.00 57.53 89 GLN A O 1
ATOM 718 N N . THR A 1 90 ? -26.145 2.696 -51.071 1.00 46.03 90 THR A N 1
ATOM 719 C CA . THR A 1 90 ? -26.963 2.128 -52.146 1.00 46.03 90 THR A CA 1
ATOM 720 C C . THR A 1 90 ? -26.538 2.797 -53.450 1.00 46.03 90 THR A C 1
ATOM 722 O O . THR A 1 90 ? -26.995 3.893 -53.777 1.00 46.03 90 THR A O 1
ATOM 725 N N . ILE A 1 91 ? -25.642 2.150 -54.193 1.00 54.97 91 ILE A N 1
ATOM 726 C CA . ILE A 1 91 ? -25.312 2.546 -55.560 1.00 54.97 91 ILE A CA 1
ATOM 727 C C . ILE A 1 91 ? -26.547 2.225 -56.403 1.00 54.97 91 ILE A C 1
ATOM 729 O O . ILE A 1 91 ? -26.798 1.072 -56.753 1.00 54.97 91 ILE A O 1
ATOM 733 N N . LYS A 1 92 ? -27.361 3.241 -56.712 1.00 52.19 92 LYS A N 1
ATOM 734 C CA . LYS A 1 92 ? -28.366 3.118 -57.770 1.00 52.19 92 LYS A CA 1
ATOM 735 C C . LYS A 1 92 ? -27.622 3.050 -59.098 1.00 52.19 92 LYS A C 1
ATOM 737 O O . LYS A 1 92 ? -27.259 4.077 -59.662 1.00 52.19 92 LYS A O 1
ATOM 742 N N . ILE A 1 93 ? -27.383 1.833 -59.573 1.00 43.75 93 ILE A N 1
ATOM 743 C CA . ILE A 1 93 ? -26.902 1.594 -60.930 1.00 43.75 93 ILE A CA 1
ATOM 744 C C . ILE A 1 93 ? -28.089 1.884 -61.854 1.00 43.75 93 ILE A C 1
ATOM 746 O O . ILE A 1 93 ? -28.990 1.062 -62.009 1.00 43.75 93 ILE A O 1
ATOM 750 N N . GLY A 1 94 ? -28.152 3.106 -62.381 1.00 43.62 94 GLY A N 1
ATOM 751 C CA . GLY A 1 94 ? -29.044 3.421 -63.487 1.00 43.62 94 GLY A CA 1
ATOM 752 C C . GLY A 1 94 ? -28.481 2.766 -64.737 1.00 43.62 94 GLY A C 1
ATOM 753 O O . GLY A 1 94 ? -27.405 3.147 -65.188 1.00 43.62 94 GLY A O 1
ATOM 754 N N . TRP A 1 95 ? -29.176 1.770 -65.278 1.00 43.91 95 TRP A N 1
ATOM 755 C CA . TRP A 1 95 ? -28.911 1.325 -66.640 1.00 43.91 95 TRP A CA 1
ATOM 756 C C . TRP A 1 95 ? -29.410 2.431 -67.569 1.00 43.91 95 TRP A C 1
ATOM 758 O O . TRP A 1 95 ? -30.617 2.634 -67.692 1.00 43.91 95 TRP A O 1
ATOM 768 N N . ALA A 1 96 ? -28.482 3.197 -68.133 1.00 43.84 96 ALA A N 1
ATOM 769 C CA . ALA A 1 96 ? -28.757 4.098 -69.238 1.00 43.84 96 ALA A CA 1
ATOM 770 C C . ALA A 1 96 ? -28.279 3.399 -70.510 1.00 43.84 96 ALA A C 1
ATOM 772 O O . ALA A 1 96 ? -27.085 3.131 -70.658 1.00 43.84 96 ALA A O 1
ATOM 773 N N . ASP A 1 97 ? -29.216 3.063 -71.391 1.00 53.75 97 ASP A N 1
ATOM 774 C CA . ASP A 1 97 ? -28.884 2.817 -72.787 1.00 53.75 97 ASP A CA 1
ATOM 775 C C . ASP A 1 97 ? -28.279 4.117 -73.361 1.00 53.75 97 ASP A C 1
ATOM 777 O O . ASP A 1 97 ? -28.835 5.196 -73.150 1.00 53.75 97 ASP A O 1
ATOM 781 N N . GLU A 1 98 ? -27.157 3.973 -74.075 1.00 46.50 98 GLU A N 1
ATOM 782 C CA . GLU A 1 98 ? -26.318 4.981 -74.762 1.00 46.50 98 GLU A CA 1
ATOM 783 C C . GLU A 1 98 ? -25.118 5.579 -73.969 1.00 46.50 98 GLU A C 1
ATOM 785 O O . GLU A 1 98 ? -25.293 6.245 -72.944 1.00 46.50 98 GLU A O 1
ATOM 790 N N . PRO A 1 99 ? -23.865 5.366 -74.446 1.00 54.03 99 PRO A N 1
ATOM 791 C CA . PRO A 1 99 ? -22.640 5.762 -73.761 1.00 54.03 99 PRO A CA 1
ATOM 792 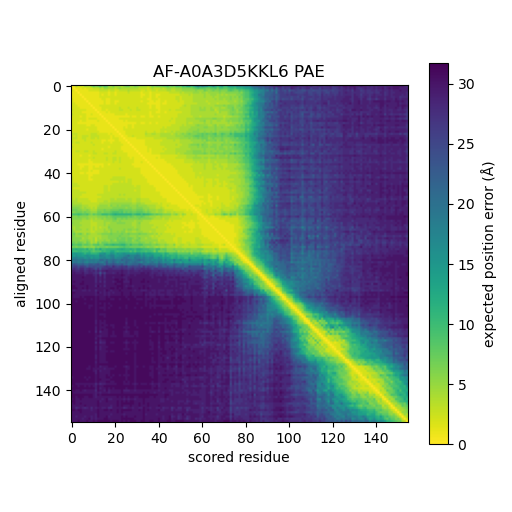C C . PRO A 1 99 ? -22.115 7.109 -74.274 1.00 54.03 99 PRO A C 1
ATOM 794 O O . PRO A 1 99 ? -21.404 7.163 -75.276 1.00 54.03 99 PRO A O 1
ATOM 797 N N . GLU A 1 100 ? -22.360 8.196 -73.545 1.00 46.62 100 GLU A N 1
ATOM 798 C CA . GLU A 1 100 ? -21.566 9.414 -73.725 1.00 46.62 100 GLU A CA 1
ATOM 799 C C . GLU A 1 100 ? -20.763 9.750 -72.468 1.00 46.62 100 GLU A C 1
ATOM 801 O O . GLU A 1 100 ? -21.218 9.670 -71.327 1.00 46.62 100 GLU A O 1
ATOM 806 N N . SER A 1 101 ? -19.490 10.030 -72.720 1.00 51.12 101 SER A N 1
ATOM 807 C CA . SER A 1 101 ? -18.364 10.055 -71.798 1.00 51.12 101 SER A CA 1
ATOM 808 C C . SER A 1 101 ? -18.606 10.866 -70.526 1.00 51.12 101 SER A C 1
ATOM 810 O O . SER A 1 101 ? -18.646 12.096 -70.563 1.00 51.12 101 SER A O 1
ATOM 812 N N . PHE A 1 102 ? -18.614 10.194 -69.377 1.00 36.34 102 PHE A N 1
ATOM 813 C CA . PHE A 1 102 ? -18.467 10.862 -68.090 1.00 36.34 102 PHE A CA 1
ATOM 814 C C . PHE A 1 102 ? -17.420 10.147 -67.237 1.00 36.34 102 PHE A C 1
ATOM 816 O O . PHE A 1 102 ? -17.713 9.258 -66.441 1.00 36.34 102 PHE A O 1
ATOM 823 N N . VAL A 1 103 ? -16.160 10.545 -67.415 1.00 48.56 103 VAL A N 1
ATOM 824 C CA . VAL A 1 103 ? -15.085 10.236 -66.468 1.00 48.56 103 VAL A CA 1
ATOM 825 C C . VAL A 1 103 ? -15.132 11.304 -65.379 1.00 48.56 103 VAL A C 1
ATOM 827 O O . VAL A 1 103 ? -14.429 12.311 -65.447 1.00 48.56 103 VAL A O 1
ATOM 830 N N . ALA A 1 104 ? -15.984 11.112 -64.373 1.00 43.34 104 ALA A N 1
ATOM 831 C CA . ALA A 1 104 ? -15.854 11.872 -63.138 1.00 43.34 104 ALA A CA 1
ATOM 832 C C . ALA A 1 104 ? -14.794 11.219 -62.252 1.00 43.34 104 ALA A C 1
ATOM 834 O O . ALA A 1 104 ? -14.998 10.156 -61.672 1.00 43.34 104 ALA A O 1
ATOM 835 N N . SER A 1 105 ? -13.662 11.913 -62.161 1.00 45.09 105 SER A N 1
ATOM 836 C CA . SER A 1 105 ? -12.698 11.857 -61.064 1.00 45.09 105 SER A CA 1
ATOM 837 C C . SER A 1 105 ? -13.423 11.796 -59.711 1.00 45.09 105 SER A C 1
ATOM 839 O O . SER A 1 105 ? -13.887 12.804 -59.177 1.00 45.09 105 SER A O 1
ATOM 841 N N . GLY A 1 106 ? -13.562 10.583 -59.179 1.00 41.25 106 GLY A N 1
ATOM 842 C CA . GLY A 1 106 ? -14.272 10.304 -57.931 1.00 41.25 106 GLY A CA 1
ATOM 843 C C . GLY A 1 106 ? -13.442 10.509 -56.663 1.00 41.25 106 GLY A C 1
ATOM 844 O O . GLY A 1 106 ? -13.948 10.251 -55.577 1.00 41.25 106 GLY A O 1
ATOM 845 N N . THR A 1 107 ? -12.194 10.978 -56.762 1.00 42.88 107 THR A N 1
ATOM 846 C CA . THR A 1 107 ? -11.282 11.052 -55.602 1.00 42.88 107 THR A CA 1
ATOM 847 C C . THR A 1 107 ? -11.107 12.466 -55.035 1.00 42.88 107 THR A C 1
ATOM 849 O O . THR A 1 107 ? -10.388 12.638 -54.064 1.00 42.88 107 THR A O 1
ATOM 852 N N . SER A 1 108 ? -11.771 13.501 -55.567 1.00 48.84 108 SER A N 1
ATOM 853 C CA . SER A 1 108 ? -11.491 14.890 -55.142 1.00 48.84 108 SER A CA 1
ATOM 854 C C . SER A 1 108 ? -12.515 15.530 -54.193 1.00 48.84 108 SER A C 1
ATOM 856 O O . SER A 1 108 ? -12.277 16.639 -53.726 1.00 48.84 108 SER A O 1
ATOM 858 N N . ILE A 1 109 ? -13.666 14.912 -53.909 1.00 45.56 109 ILE A N 1
ATOM 859 C CA . ILE A 1 109 ? -14.757 15.628 -53.209 1.00 45.56 109 ILE A CA 1
ATOM 860 C C . ILE A 1 109 ? -14.786 15.328 -51.702 1.00 45.56 109 ILE A C 1
ATOM 862 O O . ILE A 1 109 ? -15.179 16.190 -50.919 1.00 45.56 109 ILE A O 1
ATOM 866 N N . ILE A 1 110 ? -14.330 14.149 -51.272 1.00 42.38 110 ILE A N 1
ATOM 867 C CA . ILE A 1 110 ? -14.435 13.729 -49.865 1.00 42.38 110 ILE A CA 1
ATOM 868 C C . ILE A 1 110 ? -13.288 14.308 -49.019 1.00 42.38 110 ILE A C 1
ATOM 870 O O . ILE A 1 110 ? -13.557 14.901 -47.975 1.00 42.38 110 ILE A O 1
ATOM 874 N N . GLU A 1 111 ? -12.037 14.232 -49.489 1.00 43.94 111 GLU A N 1
ATOM 875 C CA . GLU A 1 111 ? -10.867 14.769 -48.764 1.00 43.94 111 GLU A CA 1
ATOM 876 C C . GLU A 1 111 ? -10.980 16.286 -48.531 1.00 43.94 111 GLU A C 1
ATOM 878 O O . GLU A 1 111 ? -10.813 16.767 -47.412 1.00 43.94 111 GLU A O 1
ATOM 883 N N . THR A 1 112 ? -11.414 17.047 -49.538 1.00 46.34 112 THR A N 1
ATOM 884 C CA . THR A 1 112 ? -11.511 18.515 -49.441 1.00 46.34 112 THR A CA 1
ATOM 885 C C . THR A 1 112 ? -12.701 19.012 -48.603 1.00 46.34 112 THR A C 1
ATOM 887 O O . THR A 1 112 ? -12.775 20.201 -48.276 1.00 46.34 112 THR A O 1
ATOM 890 N N . GLN A 1 113 ? -13.682 18.164 -48.275 1.00 44.19 113 GLN A N 1
ATOM 891 C CA . GLN A 1 113 ? -14.815 18.571 -47.428 1.00 44.19 113 GLN A CA 1
ATOM 892 C C . GLN A 1 113 ? -14.585 18.304 -45.941 1.00 44.19 113 GLN A C 1
ATOM 894 O O . GLN A 1 113 ? -15.061 19.087 -45.116 1.00 44.19 113 GLN A O 1
ATOM 899 N N . ILE A 1 114 ? -13.839 17.252 -45.597 1.00 51.69 114 ILE A N 1
ATOM 900 C CA . ILE A 1 114 ? -13.494 16.946 -44.204 1.00 51.69 114 ILE A CA 1
ATOM 901 C C . ILE A 1 114 ? -12.571 18.039 -43.656 1.00 51.69 114 ILE A C 1
ATOM 903 O O . ILE A 1 114 ? -12.877 18.627 -42.620 1.00 51.69 114 ILE A O 1
ATOM 907 N N . GLU A 1 115 ? -11.530 18.410 -44.408 1.00 53.12 115 GLU A N 1
ATOM 908 C CA . GLU A 1 115 ? -10.606 19.478 -44.003 1.00 53.12 115 GLU A CA 1
ATOM 909 C C . GLU A 1 115 ? -11.314 20.830 -43.839 1.00 53.12 115 GLU A C 1
ATOM 911 O O . GLU A 1 115 ? -11.066 21.542 -42.867 1.00 53.12 115 GLU A O 1
ATOM 916 N N . ARG A 1 116 ? -12.262 21.171 -44.725 1.00 51.81 116 ARG A N 1
ATOM 917 C CA . ARG A 1 116 ? -13.014 22.433 -44.620 1.00 51.81 116 ARG A CA 1
ATOM 918 C C . ARG A 1 116 ? -13.895 22.508 -43.375 1.00 51.81 116 ARG A C 1
ATOM 920 O O . ARG A 1 116 ? -13.880 23.540 -42.711 1.00 51.81 116 ARG A O 1
ATOM 927 N N . LYS A 1 117 ? -14.609 21.433 -43.023 1.00 53.72 117 LYS A N 1
ATOM 928 C CA . LYS A 1 117 ? -15.438 21.412 -41.804 1.00 53.72 117 LYS A CA 1
ATOM 929 C C . LYS A 1 117 ? -14.594 21.478 -40.534 1.00 53.72 117 LYS A C 1
ATOM 931 O O . LYS A 1 117 ? -14.963 22.196 -39.610 1.00 53.72 117 LYS A O 1
ATOM 936 N N . THR A 1 118 ? -13.452 20.789 -40.500 1.00 58.81 118 THR A N 1
ATOM 937 C CA . THR A 1 118 ? -12.538 20.832 -39.350 1.00 58.81 118 THR A CA 1
ATOM 938 C C . THR A 1 118 ? -11.899 22.213 -39.186 1.00 58.81 118 THR A C 1
ATOM 940 O O . THR A 1 118 ? -11.819 22.716 -38.070 1.00 58.81 118 THR A O 1
ATOM 943 N N . ILE A 1 119 ? -11.508 22.875 -40.279 1.00 54.12 119 ILE A N 1
ATOM 944 C CA . ILE A 1 119 ? -10.943 24.235 -40.234 1.00 54.12 119 ILE A CA 1
ATOM 945 C C . ILE A 1 119 ? -11.998 25.273 -39.815 1.00 54.12 119 ILE A C 1
ATOM 947 O O . ILE A 1 119 ? -11.690 26.179 -39.046 1.00 54.12 119 ILE A O 1
ATOM 951 N N . GLU A 1 120 ? -13.245 25.145 -40.270 1.00 59.31 120 GLU A N 1
ATOM 952 C CA . GLU A 1 120 ? -14.343 26.044 -39.885 1.00 59.31 120 GLU A CA 1
ATOM 953 C C . GLU A 1 120 ? -14.740 25.874 -38.406 1.00 59.31 120 GLU A C 1
ATOM 955 O O . GLU A 1 120 ? -14.979 26.860 -37.709 1.00 59.31 120 GLU A O 1
ATOM 960 N N . GLN A 1 121 ? -14.716 24.638 -37.892 1.00 61.72 121 GLN A N 1
ATOM 961 C CA . GLN A 1 121 ? -14.894 24.347 -36.464 1.00 61.72 121 GLN A CA 1
ATOM 962 C C . GLN A 1 121 ? -13.762 24.939 -35.615 1.00 61.72 121 GLN A C 1
ATOM 964 O O . GLN A 1 121 ? -14.037 25.633 -34.638 1.00 61.72 121 GLN A O 1
ATOM 969 N N . LEU A 1 122 ? -12.502 24.765 -36.030 1.00 54.19 122 LEU A N 1
ATOM 970 C CA . LEU A 1 122 ? -11.348 25.352 -35.342 1.00 54.19 122 LEU A CA 1
ATOM 971 C C . LEU A 1 122 ? -11.360 26.889 -35.389 1.00 54.19 122 LEU A C 1
ATOM 973 O O . LEU A 1 122 ? -11.034 27.530 -34.395 1.00 54.19 122 LEU A O 1
ATOM 977 N N . ASN A 1 123 ? -11.781 27.502 -36.500 1.00 58.50 123 ASN A N 1
ATOM 978 C CA . ASN A 1 123 ? -11.910 28.960 -36.592 1.00 58.50 123 ASN A CA 1
ATOM 979 C C . ASN A 1 123 ? -13.041 29.513 -35.717 1.00 58.50 123 ASN A C 1
ATOM 981 O O . ASN A 1 123 ? -12.895 30.610 -35.183 1.00 58.50 123 ASN A O 1
ATOM 985 N N . ASN A 1 124 ? -14.138 28.777 -35.532 1.00 61.16 124 ASN A N 1
ATOM 986 C CA . ASN A 1 124 ? -15.199 29.185 -34.610 1.00 61.16 124 ASN A CA 1
ATOM 987 C C . ASN A 1 124 ? -14.774 29.037 -33.139 1.00 61.16 124 ASN A C 1
ATOM 989 O O . ASN A 1 124 ? -15.081 29.912 -32.333 1.00 61.16 124 ASN A O 1
ATOM 993 N N . GLU A 1 125 ? -14.015 27.994 -32.793 1.00 57.88 125 GLU A N 1
ATOM 994 C CA . GLU A 1 125 ? -13.513 27.776 -31.427 1.00 57.88 125 GLU A CA 1
ATOM 995 C C . GLU A 1 125 ? -12.368 28.733 -31.048 1.00 57.88 125 GLU A C 1
ATOM 997 O O . GLU A 1 125 ? -12.341 29.265 -29.937 1.00 57.88 125 GLU A O 1
ATOM 1002 N N . VAL A 1 126 ? -11.441 29.011 -31.972 1.00 55.28 126 VAL A N 1
ATOM 1003 C CA . VAL A 1 126 ? -10.312 29.932 -31.743 1.00 55.28 126 VAL A CA 1
ATOM 1004 C C . VAL A 1 126 ? -10.730 31.398 -31.938 1.00 55.28 126 VAL A C 1
ATOM 1006 O O . VAL A 1 126 ? -10.306 32.273 -31.182 1.00 55.28 126 VAL A O 1
ATOM 1009 N N . GLY A 1 127 ? -11.589 31.687 -32.920 1.00 53.38 127 GLY A N 1
ATOM 1010 C CA . GLY A 1 127 ? -12.044 33.042 -33.247 1.00 53.38 127 GLY A CA 1
ATOM 1011 C C . GLY A 1 127 ? -13.106 33.601 -32.298 1.00 53.38 127 GLY A C 1
ATOM 1012 O O . GLY A 1 127 ? -13.123 34.814 -32.071 1.00 53.38 127 GLY A O 1
ATOM 1013 N N . GLY A 1 128 ? -13.951 32.741 -31.713 1.00 52.44 128 GLY A N 1
ATOM 1014 C CA . GLY A 1 128 ? -14.931 33.140 -30.698 1.00 52.44 128 GLY A CA 1
ATOM 1015 C C . GLY A 1 128 ? -14.259 33.619 -29.411 1.00 52.44 128 GLY A C 1
ATOM 1016 O O . GLY A 1 128 ? -14.588 34.685 -28.900 1.00 52.44 128 GLY A O 1
ATOM 1017 N N . ASN A 1 129 ? -13.227 32.900 -28.965 1.00 56.25 129 ASN A N 1
ATOM 1018 C CA . ASN A 1 129 ? -12.556 33.186 -27.698 1.00 56.25 129 ASN A CA 1
ATOM 1019 C C . ASN A 1 129 ? -11.636 34.421 -27.776 1.00 56.25 129 ASN A C 1
ATOM 1021 O O . ASN A 1 129 ? -11.494 35.156 -26.808 1.00 56.25 129 ASN A O 1
ATOM 1025 N N . PHE A 1 130 ? -11.023 34.706 -28.932 1.00 46.12 130 PHE A N 1
ATOM 1026 C CA . PHE A 1 130 ? -10.104 35.845 -29.053 1.00 46.12 130 PHE A CA 1
ATOM 1027 C C . PHE A 1 130 ? -10.823 37.201 -29.148 1.00 46.12 130 PHE A C 1
ATOM 1029 O O . PHE A 1 130 ? -10.340 38.186 -28.597 1.00 46.12 130 PHE A O 1
ATOM 1036 N N . ARG A 1 131 ? -11.982 37.282 -29.822 1.00 53.56 131 ARG A N 1
ATOM 1037 C CA . ARG A 1 131 ? -12.721 38.555 -29.960 1.00 53.56 131 ARG A CA 1
ATOM 1038 C C . ARG A 1 131 ? -13.409 38.973 -28.662 1.00 53.56 131 ARG A C 1
ATOM 1040 O O . ARG A 1 131 ? -13.406 40.162 -28.363 1.00 53.56 131 ARG A O 1
ATOM 1047 N N . GLU A 1 132 ? -13.946 38.013 -27.911 1.00 56.72 132 GLU A N 1
ATOM 1048 C CA . GLU A 1 132 ? -14.606 38.241 -26.618 1.00 56.72 132 GLU A CA 1
ATOM 1049 C C . GLU A 1 132 ? -13.580 38.633 -25.540 1.00 56.72 132 GLU A C 1
ATOM 1051 O O . GLU A 1 132 ? -13.704 39.679 -24.906 1.00 56.72 132 GLU A O 1
ATOM 1056 N N . VAL A 1 133 ? -12.460 37.903 -25.451 1.00 56.56 133 VAL A N 1
ATOM 1057 C CA . VAL A 1 133 ? -11.353 38.250 -24.540 1.00 56.56 133 VAL A CA 1
ATOM 1058 C C . VAL A 1 133 ? -10.747 39.618 -24.875 1.00 56.56 133 VAL A C 1
ATOM 1060 O O . VAL A 1 133 ? -10.402 40.378 -23.972 1.00 56.56 133 VAL A O 1
ATOM 1063 N N . MET A 1 134 ? -10.634 39.974 -26.158 1.00 51.47 134 MET A N 1
ATOM 1064 C CA . MET A 1 134 ? -10.064 41.260 -26.561 1.00 51.47 134 MET A CA 1
ATOM 1065 C C . MET A 1 134 ? -11.048 42.428 -26.385 1.00 51.47 134 MET A C 1
ATOM 1067 O O . MET A 1 134 ? -10.595 43.524 -26.062 1.00 51.47 134 MET A O 1
ATOM 1071 N N . SER A 1 135 ? -12.370 42.228 -26.510 1.00 59.28 135 SER A N 1
ATOM 1072 C CA . SER A 1 135 ? -13.359 43.265 -26.155 1.00 59.28 135 SER A CA 1
ATOM 1073 C C . SER A 1 135 ? -13.433 43.512 -24.651 1.00 59.28 135 SER A C 1
ATOM 1075 O O . SER A 1 135 ? -13.554 44.662 -24.224 1.00 59.28 135 SER A O 1
ATOM 1077 N N . ASP A 1 136 ? -13.298 42.460 -23.846 1.00 63.31 136 ASP A N 1
ATOM 1078 C CA . ASP A 1 136 ? -13.286 42.569 -22.386 1.00 63.31 136 ASP A CA 1
ATOM 1079 C C . ASP A 1 136 ? -12.013 43.271 -21.896 1.00 63.31 136 ASP A C 1
ATOM 1081 O O . ASP A 1 136 ? -12.072 44.151 -21.039 1.00 63.31 136 ASP A O 1
ATOM 1085 N N . GLN A 1 137 ? -10.860 42.975 -22.507 1.00 57.06 137 GLN A N 1
ATOM 1086 C CA . GLN A 1 137 ? -9.606 43.664 -22.187 1.00 57.06 137 GLN A CA 1
ATOM 1087 C C . GLN A 1 137 ? -9.584 45.129 -22.652 1.00 57.06 137 GL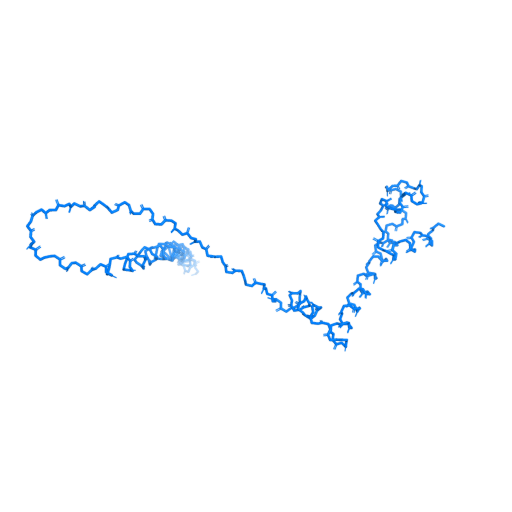N A C 1
ATOM 1089 O O . GLN A 1 137 ? -9.068 45.982 -21.929 1.00 57.06 137 GLN A O 1
ATOM 1094 N N . LEU A 1 138 ? -10.170 45.454 -23.813 1.00 54.72 138 LEU A N 1
ATOM 1095 C CA . LEU A 1 138 ? -10.282 46.843 -24.282 1.00 54.72 138 LEU A CA 1
ATOM 1096 C C . LEU A 1 138 ? -11.298 47.662 -23.470 1.00 54.72 138 LEU A C 1
ATOM 1098 O O . LEU A 1 138 ? -11.030 48.823 -23.177 1.00 54.72 138 LEU A O 1
ATOM 1102 N N . SER A 1 139 ? -12.435 47.084 -23.071 1.00 64.81 139 SER A N 1
ATOM 1103 C CA . SER A 1 139 ? -13.419 47.782 -22.224 1.00 64.81 139 SER A CA 1
ATOM 1104 C C . SER A 1 139 ? -12.906 48.021 -20.798 1.00 64.81 139 SER A C 1
ATOM 1106 O O . SER A 1 139 ? -13.150 49.090 -20.231 1.00 64.81 139 SER A O 1
ATOM 1108 N N . ALA A 1 140 ? -12.122 47.087 -20.247 1.00 64.12 140 ALA A N 1
ATOM 1109 C CA . ALA A 1 140 ? -11.425 47.272 -18.977 1.00 64.12 140 ALA A CA 1
ATOM 1110 C C . ALA A 1 140 ? -10.364 48.387 -19.056 1.00 64.12 140 ALA A C 1
ATOM 1112 O O . ALA A 1 140 ? -10.324 49.255 -18.186 1.00 64.12 140 ALA A O 1
ATOM 1113 N N . ALA A 1 141 ? -9.562 48.427 -20.128 1.00 55.47 141 ALA A N 1
ATOM 1114 C CA . ALA A 1 141 ? -8.530 49.451 -20.312 1.00 55.47 141 ALA A CA 1
ATOM 1115 C C . ALA A 1 141 ? -9.111 50.868 -20.501 1.00 55.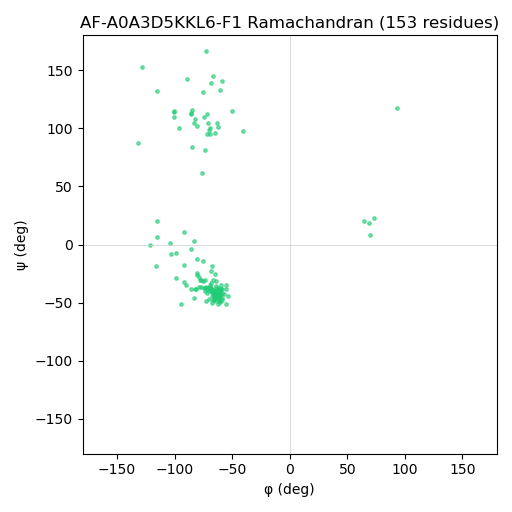47 141 ALA A C 1
ATOM 1117 O O . ALA A 1 141 ? -8.618 51.818 -19.898 1.00 55.47 141 ALA A O 1
ATOM 1118 N N . VAL A 1 142 ? -10.202 51.009 -21.267 1.00 58.66 142 VAL A N 1
ATOM 1119 C CA . VAL A 1 142 ? -10.890 52.302 -21.477 1.00 58.66 142 VAL A CA 1
ATOM 1120 C C . VAL A 1 142 ? -11.532 52.828 -20.183 1.00 58.66 142 VAL A C 1
ATOM 1122 O O . VAL A 1 142 ? -11.602 54.040 -19.973 1.00 58.66 142 VAL A O 1
ATOM 1125 N N . SER A 1 143 ? -11.959 51.934 -19.287 1.00 58.88 143 SER A N 1
ATOM 1126 C CA . SER A 1 143 ? -12.513 52.312 -17.980 1.00 58.88 143 SER A CA 1
ATOM 1127 C C . SER A 1 143 ? -11.432 52.846 -17.028 1.00 58.88 143 SER A C 1
ATOM 1129 O O . SER A 1 143 ? -11.647 53.870 -16.379 1.00 58.88 143 SER A O 1
ATOM 1131 N N . ASP A 1 144 ? -10.255 52.210 -16.995 1.00 56.72 144 ASP A N 1
ATOM 1132 C CA . ASP A 1 144 ? -9.127 52.599 -16.131 1.00 56.72 144 ASP A CA 1
ATOM 1133 C C . ASP A 1 144 ? -8.406 53.878 -16.594 1.00 56.72 144 ASP A C 1
ATOM 1135 O O . ASP A 1 144 ? -7.890 54.636 -15.768 1.00 56.72 144 ASP A O 1
ATOM 1139 N N . GLU A 1 145 ? -8.375 54.150 -17.900 1.00 55.97 145 GLU A N 1
ATOM 1140 C CA . GLU A 1 145 ? -7.741 55.353 -18.458 1.00 55.97 145 GLU A CA 1
ATOM 1141 C C . GLU A 1 145 ? -8.596 56.609 -18.196 1.00 55.97 145 GLU A C 1
ATOM 11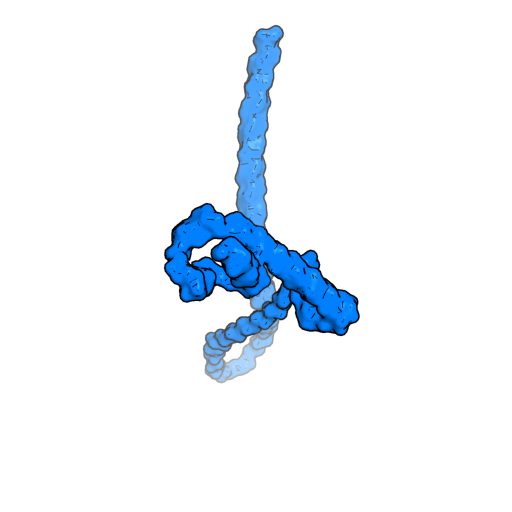43 O O . GLU A 1 145 ? -8.072 57.636 -17.765 1.00 55.97 145 GLU A O 1
ATOM 1148 N N . SER A 1 146 ? -9.931 56.489 -18.261 1.00 56.06 146 SER A N 1
ATOM 1149 C CA . SER A 1 146 ? -10.852 57.579 -17.887 1.00 56.06 146 SER A CA 1
ATOM 1150 C C . SER A 1 146 ? -10.803 57.956 -16.396 1.00 56.06 146 SER A C 1
ATOM 1152 O O . SER A 1 146 ? -11.104 59.092 -16.032 1.00 56.06 146 SER A O 1
ATOM 1154 N N . ALA A 1 147 ? -10.408 57.022 -15.523 1.00 55.53 147 ALA A N 1
ATOM 1155 C CA . ALA A 1 147 ? -10.281 57.261 -14.087 1.00 55.53 147 ALA A CA 1
ATOM 1156 C C . ALA A 1 147 ? -8.965 57.968 -13.714 1.00 55.53 147 ALA A C 1
ATOM 1158 O O . ALA A 1 147 ? -8.908 58.654 -12.692 1.00 55.53 147 ALA A O 1
ATOM 1159 N N . LYS A 1 148 ? -7.916 57.835 -14.540 1.00 55.66 148 LYS A N 1
ATOM 1160 C CA . LYS A 1 148 ? -6.620 58.499 -14.327 1.00 55.66 148 LYS A CA 1
ATOM 1161 C C . LYS A 1 148 ? -6.618 59.949 -14.805 1.00 55.66 148 LYS A C 1
ATOM 1163 O O . LYS A 1 148 ? -6.116 60.805 -14.083 1.00 55.66 148 LYS A O 1
ATOM 1168 N N . ASP A 1 149 ? -7.276 60.243 -15.924 1.00 52.94 149 ASP A N 1
ATOM 1169 C CA . ASP A 1 149 ? -7.364 61.614 -16.450 1.00 52.94 149 ASP A CA 1
ATOM 1170 C C . ASP A 1 149 ? -8.211 62.551 -15.566 1.00 52.94 149 ASP A C 1
ATOM 1172 O O . ASP A 1 149 ? -8.022 63.766 -15.573 1.00 52.94 149 ASP A O 1
ATOM 1176 N N . VAL A 1 150 ? -9.122 62.007 -14.749 1.00 54.78 150 VAL A N 1
ATOM 1177 C CA . VAL A 1 150 ? -9.886 62.790 -13.759 1.00 54.78 150 VAL A CA 1
ATOM 1178 C C . VAL A 1 150 ? -9.067 63.061 -12.487 1.00 54.78 150 VAL A C 1
ATOM 1180 O O . VAL A 1 150 ? -9.293 64.071 -11.820 1.00 54.78 150 VAL A O 1
ATOM 1183 N N . ALA A 1 151 ? -8.096 62.204 -12.156 1.00 53.91 151 ALA A N 1
ATOM 1184 C CA . ALA A 1 151 ? -7.257 62.355 -10.966 1.00 53.91 151 ALA A CA 1
ATOM 1185 C C . ALA A 1 151 ? -6.129 63.392 -11.144 1.00 53.91 151 ALA A C 1
ATOM 1187 O O . ALA A 1 151 ? -5.760 64.040 -10.168 1.00 53.91 151 ALA A O 1
ATOM 1188 N N . ASP A 1 152 ? -5.641 63.610 -12.371 1.00 53.97 152 ASP A N 1
ATOM 1189 C CA . ASP A 1 152 ? -4.565 64.575 -12.672 1.00 53.97 152 ASP A CA 1
ATOM 1190 C C . ASP A 1 152 ? -5.051 66.022 -12.911 1.00 53.97 152 ASP A C 1
ATOM 1192 O O . ASP A 1 152 ? -4.240 66.932 -13.070 1.00 53.97 152 ASP A O 1
ATOM 1196 N N . VAL A 1 153 ? -6.366 66.278 -12.902 1.00 56.09 153 VAL A N 1
ATOM 1197 C CA . VAL A 1 153 ? -6.936 67.635 -13.075 1.00 56.09 153 VAL A CA 1
ATOM 1198 C C . VAL A 1 153 ? -7.311 68.301 -11.735 1.00 56.09 153 VAL A C 1
ATOM 1200 O O . VAL A 1 153 ? -7.627 69.489 -11.703 1.00 56.09 153 VAL A O 1
ATOM 1203 N N . GLN A 1 154 ? -7.247 67.581 -10.607 1.00 53.12 154 GLN A N 1
ATOM 1204 C CA . GLN A 1 154 ? -7.523 68.130 -9.263 1.00 53.12 154 GLN A CA 1
ATOM 1205 C C . GLN A 1 154 ? -6.312 68.131 -8.307 1.00 53.12 154 GLN A C 1
ATOM 1207 O O . GLN A 1 154 ? -6.498 68.241 -7.093 1.00 53.12 154 GLN A O 1
ATOM 1212 N N . GLY A 1 155 ? -5.091 68.046 -8.843 1.00 47.47 155 GLY A N 1
ATOM 1213 C CA . GLY A 1 155 ? -3.831 68.246 -8.113 1.00 47.47 155 GLY A CA 1
ATOM 1214 C C . GLY A 1 155 ? -3.219 69.618 -8.356 1.00 47.47 155 GLY A C 1
ATOM 1215 O O . GLY A 1 155 ? -3.105 69.998 -9.541 1.00 47.47 155 GLY A O 1
#

Sequence (155 aa):
MADLVSRLAAYFCSYAEISDITGMEIPELQKNFGKIIKKNWANVKVNIRQKQLKKGLEDGDTRMLVWLGKQYLGQSDKVQTYLEAEINQTIKIGWADEPESFVASGTSIIETQIERKTIEQLNNEVGGNFREVMSDQLSAAVSDESAKDVADVQG

Radius of gyration: 35.31 Å; Cα contacts (8 Å, |Δi|>4): 60; chains: 1; bounding box: 46×82×97 Å

pLDDT: mean 75.49, std 21.63, range [36.34, 97.81]

Solvent-accessible surface area (backbone atoms only — not comparable to full-atom values): 9414 Å² total; per-residue (Å²): 110,70,66,59,53,42,54,45,15,53,72,64,52,49,65,64,60,48,19,73,75,68,74,47,57,58,70,58,45,49,74,77,41,36,69,54,34,54,52,28,40,53,51,42,54,50,53,50,51,52,51,48,49,45,40,21,72,73,73,56,37,61,69,46,41,54,50,48,35,36,77,75,66,72,49,76,86,86,80,86,80,83,78,82,75,82,78,82,71,82,78,80,80,75,88,66,90,78,94,74,93,76,86,71,81,82,79,65,66,64,66,63,48,55,56,50,53,52,50,53,50,51,47,51,63,56,50,53,54,52,54,53,54,49,51,54,52,51,53,52,50,59,55,56,51,59,57,49,64,61,57,69,73,78,111